Protein AF-A0A7J5DVR7-F1 (afdb_monomer_lite)

Structure (mmCIF, N/CA/C/O backbone):
data_AF-A0A7J5DVR7-F1
#
_entry.id   AF-A0A7J5DVR7-F1
#
loop_
_atom_site.group_PDB
_atom_site.id
_atom_site.type_symbol
_atom_site.label_atom_id
_atom_site.label_alt_id
_atom_site.label_comp_id
_atom_site.label_asym_id
_atom_site.label_entity_id
_atom_site.label_seq_id
_atom_site.pdbx_PDB_ins_code
_atom_site.Cartn_x
_atom_site.Cartn_y
_atom_site.Cartn_z
_atom_site.occupancy
_atom_site.B_iso_or_equiv
_atom_site.auth_seq_id
_atom_site.auth_comp_id
_atom_site.auth_asym_id
_atom_site.auth_atom_id
_atom_site.pdbx_PDB_model_num
ATOM 1 N N . MET A 1 1 ? -10.190 -3.097 13.847 1.00 66.62 1 MET A N 1
ATOM 2 C CA . MET A 1 1 ? -10.708 -1.746 13.575 1.00 66.62 1 MET A CA 1
ATOM 3 C C . MET A 1 1 ? -10.889 -1.576 12.071 1.00 66.62 1 MET A C 1
ATOM 5 O O . MET A 1 1 ? -9.886 -1.612 11.359 1.00 66.62 1 MET A O 1
ATOM 9 N N . PRO A 1 2 ? -12.138 -1.429 11.590 1.00 78.81 2 PRO A N 1
ATOM 10 C CA . PRO A 1 2 ? -12.426 -1.137 10.186 1.00 78.81 2 PRO A CA 1
ATOM 11 C C . PRO A 1 2 ? -11.904 0.250 9.791 1.00 78.81 2 PRO A C 1
ATOM 13 O O . PRO A 1 2 ? -11.721 1.119 10.644 1.00 78.81 2 PRO A O 1
ATOM 16 N N . VAL A 1 3 ? -11.664 0.456 8.497 1.00 83.19 3 VAL A N 1
ATOM 17 C CA . VAL A 1 3 ? -11.030 1.678 7.976 1.00 83.19 3 VAL A CA 1
ATOM 18 C C . VAL A 1 3 ? -11.994 2.861 8.059 1.00 83.19 3 VAL A C 1
ATOM 20 O O . VAL A 1 3 ? -13.038 2.868 7.399 1.00 83.19 3 VAL A O 1
ATOM 23 N N . SER A 1 4 ? -11.639 3.888 8.835 1.00 90.88 4 SER A N 1
ATOM 24 C CA . SER A 1 4 ? -12.396 5.140 8.858 1.00 90.88 4 SER A CA 1
ATOM 25 C C . SER A 1 4 ? -12.117 5.990 7.612 1.00 90.88 4 SER A C 1
ATOM 27 O O . SER A 1 4 ? -11.178 5.756 6.846 1.00 90.88 4 SER A O 1
ATOM 29 N N . ARG A 1 5 ? -12.931 7.026 7.386 1.00 89.62 5 ARG A N 1
ATOM 30 C CA . ARG A 1 5 ? -12.709 7.960 6.270 1.00 89.62 5 ARG A CA 1
ATOM 31 C C . ARG A 1 5 ? -11.388 8.724 6.410 1.00 89.62 5 ARG A C 1
ATOM 33 O O . ARG A 1 5 ? -10.733 8.965 5.399 1.00 89.62 5 ARG A O 1
ATOM 40 N N . GLU A 1 6 ? -11.024 9.098 7.631 1.00 92.06 6 GLU A N 1
ATOM 41 C CA . GLU A 1 6 ? -9.776 9.807 7.933 1.00 92.06 6 GLU A CA 1
ATOM 42 C C . GLU A 1 6 ? -8.568 8.895 7.683 1.00 92.06 6 GLU A C 1
ATOM 44 O O . GLU A 1 6 ? -7.631 9.294 6.989 1.00 92.06 6 GLU A O 1
ATOM 49 N N . ASP A 1 7 ? -8.649 7.631 8.118 1.00 92.56 7 ASP A N 1
ATOM 50 C CA . ASP A 1 7 ? -7.625 6.619 7.829 1.00 92.56 7 ASP A CA 1
ATOM 51 C C . ASP A 1 7 ? -7.450 6.420 6.320 1.00 92.56 7 ASP A C 1
ATOM 53 O O . ASP A 1 7 ? -6.327 6.370 5.818 1.00 92.56 7 ASP A O 1
ATOM 57 N N . ALA A 1 8 ? -8.556 6.352 5.569 1.00 92.94 8 ALA A N 1
ATOM 58 C CA . ALA A 1 8 ? -8.515 6.191 4.118 1.00 92.94 8 ALA A CA 1
ATOM 59 C C . ALA A 1 8 ? -7.845 7.385 3.417 1.00 92.94 8 ALA A C 1
ATOM 61 O O . ALA A 1 8 ? -7.092 7.189 2.461 1.00 92.94 8 ALA A O 1
ATOM 62 N N . GLN A 1 9 ? -8.077 8.612 3.891 1.00 95.31 9 GLN A N 1
ATOM 63 C CA . GLN A 1 9 ? -7.426 9.812 3.356 1.00 95.31 9 GLN A CA 1
ATOM 64 C C . GLN A 1 9 ? -5.921 9.803 3.634 1.00 95.31 9 GLN A C 1
ATOM 66 O O . GLN A 1 9 ? -5.126 9.988 2.709 1.00 95.31 9 GLN A O 1
ATOM 71 N N . ALA A 1 10 ? -5.524 9.531 4.880 1.00 95.75 10 ALA A N 1
ATOM 72 C CA . ALA A 1 10 ? -4.118 9.445 5.266 1.00 95.75 10 ALA A CA 1
ATOM 73 C C . ALA A 1 10 ? -3.387 8.342 4.482 1.00 95.75 10 ALA A C 1
ATOM 75 O O . ALA A 1 10 ? -2.320 8.574 3.904 1.00 95.75 10 ALA A O 1
ATOM 76 N N . LEU A 1 11 ? -3.998 7.158 4.388 1.00 96.12 11 LEU A N 1
ATOM 77 C CA . LEU A 1 11 ? -3.448 6.031 3.644 1.00 96.12 11 LEU A CA 1
ATOM 78 C C . LEU A 1 11 ? -3.352 6.332 2.148 1.00 96.12 11 LEU A C 1
ATOM 80 O O . LEU A 1 11 ? -2.368 5.960 1.515 1.00 96.12 11 LEU A O 1
ATOM 84 N N . THR A 1 12 ? -4.320 7.048 1.579 1.00 97.56 12 THR A N 1
ATOM 85 C CA . THR A 1 12 ? -4.273 7.426 0.165 1.00 97.56 12 THR A CA 1
ATOM 86 C C . THR A 1 12 ? -3.064 8.301 -0.148 1.00 97.56 12 THR A C 1
ATOM 88 O O . THR A 1 12 ? -2.362 8.034 -1.124 1.00 97.56 12 THR A O 1
ATOM 91 N N . GLN A 1 13 ? -2.773 9.303 0.684 1.00 97.19 13 GLN A N 1
ATOM 92 C CA . GLN A 1 13 ? -1.592 10.150 0.487 1.00 97.19 13 GLN A CA 1
ATOM 93 C C . GLN A 1 13 ? -0.295 9.336 0.577 1.00 97.19 13 GLN A C 1
ATOM 95 O O . GLN A 1 13 ? 0.600 9.486 -0.259 1.00 97.19 13 GLN A O 1
ATOM 100 N N . LEU A 1 14 ? -0.220 8.408 1.534 1.00 96.94 14 LEU A N 1
ATOM 101 C CA . LEU A 1 14 ? 0.931 7.522 1.684 1.00 96.94 14 LEU A CA 1
ATOM 102 C C . LEU A 1 14 ? 1.111 6.606 0.463 1.00 96.94 14 LEU A C 1
ATOM 104 O O . LEU A 1 14 ? 2.210 6.511 -0.080 1.00 96.94 14 LEU A O 1
ATOM 108 N N . VAL A 1 15 ? 0.031 5.984 -0.016 1.00 97.19 15 VAL A N 1
ATOM 109 C CA . VAL A 1 15 ? 0.035 5.103 -1.194 1.00 97.19 15 VAL A CA 1
ATOM 110 C C . VAL A 1 15 ? 0.460 5.860 -2.449 1.00 97.19 15 VAL A C 1
ATOM 112 O O . VAL A 1 15 ? 1.314 5.373 -3.188 1.00 97.19 15 VAL A O 1
ATOM 115 N N . ARG A 1 16 ? -0.063 7.073 -2.671 1.00 97.12 16 ARG A N 1
ATOM 116 C CA . ARG A 1 16 ? 0.363 7.934 -3.788 1.00 97.12 16 ARG A CA 1
ATOM 117 C C . ARG A 1 16 ? 1.856 8.247 -3.723 1.00 97.12 16 ARG A C 1
ATOM 119 O O . ARG A 1 16 ? 2.534 8.157 -4.743 1.00 97.12 16 ARG A O 1
ATOM 126 N N . SER A 1 17 ? 2.365 8.576 -2.537 1.00 96.38 17 SER A N 1
ATOM 127 C CA . SER A 1 17 ? 3.784 8.880 -2.331 1.00 96.38 17 SER A CA 1
ATOM 128 C C . SER A 1 17 ? 4.679 7.671 -2.624 1.00 96.38 17 SER A C 1
ATOM 130 O O . SER A 1 17 ? 5.621 7.782 -3.407 1.00 96.38 17 SER A O 1
ATOM 132 N N . VAL A 1 18 ? 4.344 6.492 -2.086 1.00 96.12 18 VAL A N 1
ATOM 133 C CA . VAL A 1 18 ? 5.080 5.243 -2.361 1.00 96.12 18 VAL A CA 1
ATOM 134 C C . VAL A 1 18 ? 5.047 4.906 -3.850 1.00 96.12 18 VAL A C 1
ATOM 136 O O . VAL A 1 18 ? 6.075 4.565 -4.437 1.00 96.12 18 VAL A O 1
ATOM 139 N N . ARG A 1 19 ? 3.884 5.055 -4.489 1.00 95.50 19 ARG A N 1
ATOM 140 C CA . ARG A 1 19 ? 3.720 4.797 -5.919 1.00 95.50 19 ARG A CA 1
ATOM 141 C C . ARG A 1 19 ? 4.612 5.701 -6.768 1.00 95.50 19 ARG A C 1
ATOM 143 O O . ARG A 1 19 ? 5.291 5.207 -7.660 1.00 95.50 19 ARG A O 1
ATOM 150 N N . ALA A 1 20 ? 4.651 6.998 -6.464 1.00 93.38 20 ALA A N 1
ATOM 151 C CA . ALA A 1 20 ? 5.494 7.965 -7.167 1.00 93.38 20 ALA A CA 1
ATOM 152 C C . ALA A 1 20 ? 6.999 7.679 -7.008 1.00 93.38 20 ALA A C 1
ATOM 154 O O . ALA A 1 20 ? 7.782 7.975 -7.905 1.00 93.38 20 ALA A O 1
ATOM 155 N N . GLN A 1 21 ? 7.401 7.083 -5.883 1.00 93.19 21 GLN A N 1
ATOM 156 C CA . GLN A 1 21 ? 8.786 6.684 -5.621 1.00 93.19 21 GLN A CA 1
ATOM 157 C C . GLN A 1 21 ? 9.156 5.327 -6.239 1.00 93.19 21 GLN A C 1
ATOM 159 O O . GLN A 1 21 ? 10.328 4.957 -6.227 1.00 93.19 21 GLN A O 1
ATOM 164 N N . THR A 1 22 ? 8.189 4.576 -6.774 1.00 93.06 22 THR A N 1
ATOM 165 C CA . THR A 1 22 ? 8.418 3.235 -7.320 1.00 93.06 22 THR A CA 1
ATOM 166 C C . THR A 1 22 ? 8.903 3.323 -8.773 1.00 93.06 22 THR A C 1
ATOM 168 O O . THR A 1 22 ? 8.143 3.742 -9.651 1.00 93.06 22 THR A O 1
ATOM 171 N N . PRO A 1 23 ? 10.146 2.908 -9.085 1.00 90.75 23 PRO A N 1
ATOM 172 C CA . PRO A 1 23 ? 10.692 3.057 -10.431 1.00 90.75 23 PRO A CA 1
ATOM 173 C C . PRO A 1 23 ? 9.914 2.249 -11.479 1.00 90.75 23 PRO A C 1
ATOM 175 O O . PRO A 1 23 ? 9.696 1.045 -11.327 1.00 90.75 23 PRO A O 1
ATOM 178 N N . GLY A 1 24 ? 9.534 2.907 -12.577 1.00 88.94 24 GLY A N 1
ATOM 179 C CA . GLY A 1 24 ? 8.815 2.284 -13.695 1.00 88.94 24 GLY A CA 1
ATOM 180 C C . GLY A 1 24 ? 7.324 2.037 -13.444 1.00 88.94 24 GLY A C 1
ATOM 181 O O . GLY A 1 24 ? 6.667 1.417 -14.276 1.00 88.94 24 GLY A O 1
ATOM 182 N N . ALA A 1 25 ? 6.785 2.510 -12.322 1.00 90.12 25 ALA A N 1
ATOM 183 C CA . ALA A 1 25 ? 5.368 2.439 -12.015 1.00 90.12 25 ALA A CA 1
ATOM 184 C C . ALA A 1 25 ? 4.627 3.687 -12.533 1.00 90.12 25 ALA A C 1
ATOM 186 O O . ALA A 1 25 ? 5.069 4.815 -12.328 1.00 90.12 25 ALA A O 1
ATOM 187 N N . GLY A 1 26 ? 3.482 3.493 -13.195 1.00 89.94 26 GLY A N 1
ATOM 188 C CA . GLY A 1 26 ? 2.609 4.606 -13.590 1.00 89.94 26 GLY A CA 1
ATOM 189 C C . GLY A 1 26 ? 1.934 5.267 -12.377 1.00 89.94 26 GLY A C 1
ATOM 190 O O . GLY A 1 26 ? 1.647 4.560 -11.400 1.00 89.94 26 GLY A O 1
ATOM 191 N N . PRO A 1 27 ? 1.661 6.587 -12.417 1.00 93.12 27 PRO A N 1
ATOM 192 C CA . PRO A 1 27 ? 1.014 7.295 -11.318 1.00 93.12 27 PRO A CA 1
ATOM 193 C C . PRO A 1 27 ? -0.426 6.814 -11.115 1.00 93.12 27 PRO A C 1
ATOM 195 O O . PRO A 1 27 ? -1.093 6.385 -12.056 1.00 93.12 27 PRO A O 1
ATOM 198 N N . TRP A 1 28 ? -0.906 6.905 -9.876 1.00 95.44 28 TRP A N 1
ATOM 199 C CA . TRP A 1 28 ? -2.294 6.614 -9.523 1.00 95.44 28 TRP A CA 1
ATOM 200 C C . TRP A 1 28 ? -3.012 7.865 -9.036 1.00 95.44 28 TRP A C 1
ATOM 202 O O . TRP A 1 28 ? -2.458 8.663 -8.271 1.00 95.44 28 TRP A O 1
ATOM 212 N N . ASP A 1 29 ? -4.275 7.977 -9.432 1.00 94.81 29 ASP A N 1
ATOM 213 C CA . ASP A 1 29 ? -5.147 9.061 -9.008 1.00 94.81 29 ASP A CA 1
ATOM 214 C C . ASP A 1 29 ? -5.697 8.826 -7.602 1.00 94.81 29 ASP A C 1
ATOM 216 O O . ASP A 1 29 ? -6.048 7.708 -7.210 1.00 94.81 29 ASP A O 1
ATOM 220 N N . GLU A 1 30 ? -5.846 9.919 -6.858 1.00 95.06 30 GLU A N 1
ATOM 221 C CA . GLU A 1 30 ? -6.362 9.915 -5.488 1.00 95.06 30 GLU A CA 1
ATOM 222 C C . GLU A 1 30 ? -7.761 9.298 -5.394 1.00 95.06 30 GLU A C 1
ATOM 224 O O . GLU A 1 30 ? -8.016 8.436 -4.551 1.00 95.06 30 GLU A O 1
ATOM 229 N N . ALA A 1 31 ? -8.652 9.678 -6.313 1.00 94.56 31 ALA A N 1
ATOM 230 C CA . ALA A 1 31 ? -10.016 9.164 -6.361 1.00 94.56 31 ALA A CA 1
ATOM 231 C C . ALA A 1 31 ? -10.057 7.643 -6.590 1.00 94.56 31 ALA A C 1
ATOM 233 O O . ALA A 1 31 ? -10.871 6.948 -5.981 1.00 94.56 31 ALA A O 1
ATOM 234 N N . GLY A 1 32 ? -9.156 7.116 -7.426 1.00 95.62 32 GLY A N 1
ATOM 235 C CA . GLY A 1 32 ? -9.062 5.683 -7.702 1.00 95.62 32 GLY A CA 1
ATOM 236 C C . GLY A 1 32 ? -8.607 4.885 -6.481 1.00 95.62 32 GLY A C 1
ATOM 237 O O . GLY A 1 32 ? -9.168 3.829 -6.188 1.00 95.62 32 GLY A O 1
ATOM 238 N N . ILE A 1 33 ? -7.636 5.412 -5.732 1.00 96.81 33 ILE A N 1
ATOM 239 C CA . ILE A 1 33 ? -7.146 4.787 -4.497 1.00 96.81 33 ILE A CA 1
ATOM 240 C C . ILE A 1 33 ? -8.235 4.805 -3.420 1.00 96.81 33 ILE A C 1
ATOM 242 O O . ILE A 1 33 ? -8.548 3.760 -2.852 1.00 96.81 33 ILE A O 1
ATOM 246 N N . MET A 1 34 ? -8.887 5.950 -3.203 1.00 96.44 34 MET A N 1
ATOM 247 C CA . MET A 1 34 ? -9.997 6.074 -2.251 1.00 96.44 34 MET A CA 1
ATOM 248 C C . MET A 1 34 ? -11.149 5.113 -2.575 1.00 96.44 34 MET A C 1
ATOM 250 O O . MET A 1 34 ? -11.707 4.477 -1.678 1.00 96.44 34 MET A O 1
ATOM 254 N N . ALA A 1 35 ? -11.501 4.972 -3.857 1.00 96.00 35 ALA A N 1
ATOM 255 C CA . ALA A 1 35 ? -12.535 4.040 -4.294 1.00 96.00 35 ALA A CA 1
ATOM 256 C C . ALA A 1 35 ? -12.152 2.577 -4.021 1.00 96.00 35 ALA A C 1
ATOM 258 O O . ALA A 1 35 ? -13.013 1.782 -3.638 1.00 96.00 35 ALA A O 1
ATOM 259 N N . ALA A 1 36 ? -10.876 2.220 -4.188 1.00 96.19 36 ALA A N 1
ATOM 260 C CA . ALA A 1 36 ? -10.385 0.883 -3.881 1.00 96.19 36 ALA A CA 1
ATOM 261 C C . ALA A 1 36 ? -10.406 0.601 -2.370 1.00 96.19 36 ALA A C 1
ATOM 263 O O . ALA A 1 36 ? -10.935 -0.428 -1.956 1.00 96.19 36 ALA A O 1
ATOM 264 N N . LEU A 1 37 ? -9.937 1.546 -1.548 1.00 95.75 37 LEU A N 1
ATOM 265 C CA . LEU A 1 37 ? -9.958 1.435 -0.085 1.00 95.75 37 LEU A CA 1
ATOM 266 C C . LEU A 1 37 ? -11.381 1.298 0.465 1.00 95.75 37 LEU A C 1
ATOM 268 O O . LEU A 1 37 ? -11.628 0.482 1.348 1.00 95.75 37 LEU A O 1
ATOM 272 N N . LYS A 1 38 ? -12.350 2.026 -0.105 1.00 94.44 38 LYS A N 1
ATOM 273 C CA . LYS A 1 38 ? -13.759 1.928 0.300 1.00 94.44 38 LYS A CA 1
ATOM 274 C C . LYS A 1 38 ? -14.323 0.510 0.146 1.00 94.44 38 LYS A C 1
ATOM 276 O O . LYS A 1 38 ? -15.148 0.098 0.957 1.00 94.44 38 LYS A O 1
ATOM 281 N N . LYS A 1 39 ? -13.892 -0.244 -0.873 1.00 94.25 39 LYS A N 1
ATOM 282 C CA . LYS A 1 39 ? -14.360 -1.623 -1.108 1.00 94.25 39 LYS A CA 1
ATOM 283 C C . LYS A 1 39 ? -13.869 -2.600 -0.041 1.00 94.25 39 LYS A C 1
ATOM 285 O O . LYS A 1 39 ? -14.565 -3.565 0.249 1.00 94.25 39 LYS A O 1
ATOM 290 N N . VAL A 1 40 ? -12.727 -2.311 0.578 1.00 94.62 40 VAL A N 1
ATOM 291 C CA . VAL A 1 40 ? -12.111 -3.128 1.634 1.00 94.62 40 VAL A CA 1
ATOM 292 C C . VAL A 1 40 ? -12.220 -2.485 3.017 1.00 94.62 40 VAL A C 1
ATOM 294 O O . VAL A 1 40 ? -11.541 -2.899 3.947 1.00 94.62 40 VAL A O 1
ATOM 297 N N . ALA A 1 41 ? -13.112 -1.505 3.195 1.00 91.44 41 ALA A N 1
ATOM 298 C CA . ALA A 1 41 ? -13.300 -0.819 4.477 1.00 91.44 41 ALA A CA 1
ATOM 299 C C . ALA A 1 41 ? -13.803 -1.739 5.607 1.00 91.44 41 ALA A C 1
ATOM 301 O O . ALA A 1 41 ? -13.686 -1.398 6.781 1.00 91.44 41 ALA A O 1
ATOM 302 N N . HIS A 1 42 ? -14.356 -2.900 5.247 1.00 91.25 42 HIS A N 1
ATOM 303 C CA . HIS A 1 42 ? -14.785 -3.949 6.171 1.00 91.25 42 HIS A CA 1
ATOM 304 C C . HIS A 1 42 ? -13.625 -4.810 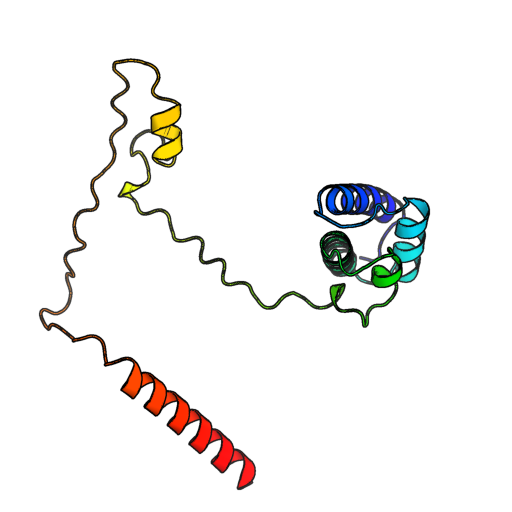6.700 1.00 91.25 42 HIS A C 1
ATOM 306 O O . HIS A 1 42 ? -13.834 -5.602 7.614 1.00 91.25 42 HIS A O 1
ATOM 312 N N . VAL A 1 43 ? -12.428 -4.678 6.123 1.00 93.38 43 VAL A N 1
ATOM 313 C CA . VAL A 1 43 ? -11.222 -5.409 6.521 1.00 93.38 43 VAL A CA 1
ATOM 314 C C . VAL A 1 43 ? -10.472 -4.628 7.603 1.00 93.38 43 VAL A C 1
ATOM 316 O O . VAL A 1 43 ? -10.603 -3.407 7.727 1.00 93.38 43 VAL A O 1
ATOM 319 N N . GLU A 1 44 ? -9.681 -5.340 8.399 1.00 92.12 44 GLU A N 1
ATOM 320 C CA . GLU A 1 44 ? -8.844 -4.756 9.440 1.00 92.12 44 GLU A CA 1
ATOM 321 C C . GLU A 1 44 ? -7.831 -3.753 8.869 1.00 92.12 44 GLU A C 1
ATOM 323 O O . GLU A 1 44 ? -7.118 -4.031 7.901 1.00 92.12 44 GLU A O 1
ATOM 328 N N . LEU A 1 45 ? -7.732 -2.578 9.503 1.00 92.12 45 LEU A N 1
ATOM 329 C CA . LEU A 1 45 ? -6.882 -1.476 9.043 1.00 92.12 45 LEU A CA 1
ATOM 330 C C . LEU A 1 45 ? -5.422 -1.899 8.822 1.00 92.12 45 LEU A C 1
ATOM 332 O O . LEU A 1 45 ? -4.803 -1.484 7.846 1.00 92.12 45 LEU A O 1
ATOM 336 N N . THR A 1 46 ? -4.867 -2.736 9.698 1.00 92.81 46 THR A N 1
ATOM 337 C CA . THR A 1 46 ? -3.477 -3.211 9.595 1.00 92.81 46 THR A CA 1
ATOM 338 C C . THR A 1 46 ? -3.232 -4.013 8.317 1.00 92.81 46 THR A C 1
ATOM 340 O O . THR A 1 46 ? -2.199 -3.838 7.665 1.00 92.81 46 THR A O 1
ATOM 343 N N . GLU A 1 47 ? -4.190 -4.849 7.922 1.00 93.19 47 GLU A N 1
ATOM 344 C CA . GLU A 1 47 ? -4.120 -5.637 6.693 1.00 93.19 47 GLU A CA 1
ATOM 345 C C . GLU A 1 47 ? -4.271 -4.747 5.462 1.00 93.19 47 GLU A C 1
ATOM 347 O O . GLU A 1 47 ? -3.472 -4.855 4.529 1.00 93.19 47 GLU A O 1
ATOM 352 N N . VAL A 1 48 ? -5.224 -3.809 5.494 1.00 95.06 48 VAL A N 1
ATOM 353 C CA . VAL A 1 48 ? -5.449 -2.842 4.410 1.00 95.06 48 VAL A CA 1
ATOM 354 C C . VAL A 1 48 ? -4.206 -1.984 4.178 1.00 95.06 48 VAL A C 1
ATOM 356 O O . VAL A 1 48 ? -3.791 -1.806 3.034 1.00 95.06 48 VAL A O 1
ATOM 359 N N . VAL A 1 49 ? -3.567 -1.491 5.244 1.00 95.69 49 VAL A N 1
ATOM 360 C CA . VAL A 1 49 ? -2.314 -0.723 5.156 1.00 95.69 49 VAL A CA 1
ATOM 361 C C . VAL A 1 49 ? -1.219 -1.568 4.507 1.00 95.69 49 VAL A C 1
ATOM 363 O O . VAL A 1 49 ? -0.588 -1.126 3.546 1.00 95.69 49 VAL A O 1
ATOM 366 N N . GLY A 1 50 ? -1.011 -2.798 4.986 1.00 94.81 50 GLY A N 1
ATOM 367 C CA . GLY A 1 50 ? -0.005 -3.699 4.427 1.00 94.81 50 GLY A CA 1
ATOM 368 C C . GLY A 1 50 ? -0.242 -3.991 2.944 1.00 94.81 50 GLY A C 1
ATOM 369 O O . GLY A 1 50 ? 0.685 -3.894 2.138 1.00 94.81 50 GLY A O 1
ATOM 370 N N . ALA A 1 51 ? -1.483 -4.301 2.569 1.00 95.62 51 ALA A N 1
ATOM 371 C CA . ALA A 1 51 ? -1.852 -4.607 1.194 1.00 95.62 51 ALA A CA 1
ATOM 372 C C . ALA A 1 51 ? -1.726 -3.394 0.267 1.00 95.62 51 ALA A C 1
ATOM 374 O O . ALA A 1 51 ? -1.145 -3.502 -0.814 1.00 95.62 51 ALA A O 1
ATOM 375 N N . ALA A 1 52 ? -2.200 -2.225 0.699 1.00 96.38 52 ALA A N 1
ATOM 376 C CA . ALA A 1 52 ? -2.152 -1.002 -0.092 1.00 96.38 52 ALA A CA 1
ATOM 377 C C . ALA A 1 52 ? -0.712 -0.547 -0.366 1.00 96.38 52 ALA A C 1
ATOM 379 O O . ALA A 1 52 ? -0.386 -0.190 -1.499 1.00 96.38 52 ALA A O 1
ATOM 380 N N . LEU A 1 53 ? 0.174 -0.619 0.634 1.00 95.88 53 LEU A N 1
ATOM 381 C CA . LEU A 1 53 ? 1.587 -0.274 0.459 1.00 95.88 53 LEU A CA 1
ATOM 382 C C . LEU A 1 53 ? 2.318 -1.267 -0.445 1.00 95.88 53 LEU A C 1
ATOM 384 O O . LEU A 1 53 ? 3.104 -0.851 -1.296 1.00 95.88 53 LEU A O 1
ATOM 388 N N . ARG A 1 54 ? 2.028 -2.568 -0.319 1.00 94.62 54 ARG A N 1
ATOM 389 C CA . ARG A 1 54 ? 2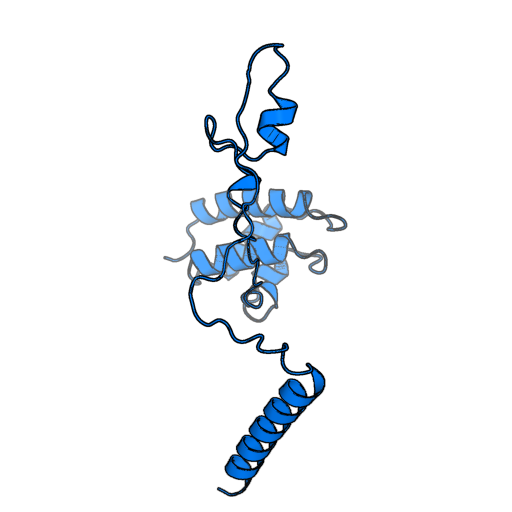.584 -3.590 -1.219 1.00 94.62 54 ARG A CA 1
ATOM 390 C C . ARG A 1 54 ? 2.117 -3.393 -2.657 1.00 94.62 54 ARG A C 1
ATOM 392 O O . ARG A 1 54 ? 2.939 -3.449 -3.562 1.00 94.62 54 ARG A O 1
ATOM 399 N N . ALA A 1 55 ? 0.833 -3.102 -2.866 1.00 95.56 55 ALA A N 1
ATOM 400 C CA . ALA A 1 55 ? 0.295 -2.804 -4.192 1.00 95.56 55 ALA A CA 1
ATOM 401 C C . ALA A 1 55 ? 0.947 -1.553 -4.804 1.00 95.56 55 ALA A C 1
ATOM 403 O O . ALA A 1 55 ? 1.282 -1.543 -5.985 1.00 95.56 55 ALA A O 1
ATOM 404 N N . ALA A 1 56 ? 1.154 -0.505 -4.001 1.00 95.75 56 ALA A N 1
ATOM 405 C CA . ALA A 1 56 ? 1.790 0.730 -4.449 1.00 95.75 56 ALA A CA 1
ATOM 406 C C . ALA A 1 56 ? 3.246 0.513 -4.887 1.00 95.75 56 ALA A C 1
ATOM 408 O O . ALA A 1 56 ? 3.655 1.048 -5.917 1.00 95.75 56 ALA A O 1
ATOM 409 N N . ALA A 1 57 ? 3.991 -0.293 -4.123 1.00 93.19 57 ALA A N 1
ATOM 410 C CA . ALA A 1 57 ? 5.393 -0.625 -4.371 1.00 93.19 57 ALA A CA 1
ATOM 411 C C . ALA A 1 57 ? 5.607 -1.624 -5.525 1.00 93.19 57 ALA A C 1
ATOM 413 O O . ALA A 1 57 ? 6.735 -1.819 -5.980 1.00 93.19 57 ALA A O 1
ATOM 414 N N . ASP A 1 58 ? 4.543 -2.266 -6.006 1.00 91.94 58 ASP A N 1
ATOM 415 C CA . ASP A 1 58 ? 4.612 -3.239 -7.087 1.00 91.94 58 ASP A CA 1
ATOM 416 C C . ASP A 1 58 ? 4.238 -2.598 -8.434 1.00 91.94 58 ASP A C 1
ATOM 418 O O . ASP A 1 58 ? 3.085 -2.264 -8.730 1.00 91.94 58 ASP A O 1
ATOM 422 N N . LYS A 1 59 ? 5.250 -2.449 -9.294 1.00 91.50 59 LYS A N 1
ATOM 423 C CA . LYS A 1 59 ? 5.113 -1.881 -10.643 1.00 91.50 59 LYS A CA 1
ATOM 424 C C . LYS A 1 59 ? 4.190 -2.686 -11.564 1.00 91.50 59 LYS A C 1
ATOM 426 O O . LYS A 1 59 ? 3.737 -2.144 -12.567 1.00 91.50 59 LYS A O 1
ATOM 431 N N . THR A 1 60 ? 3.921 -3.958 -11.255 1.00 91.81 60 THR A N 1
ATOM 432 C CA . THR A 1 60 ? 3.052 -4.816 -12.074 1.00 91.81 60 THR A CA 1
ATOM 433 C C . THR A 1 60 ? 1.580 -4.427 -11.963 1.00 91.81 60 THR A C 1
ATOM 435 O O . THR A 1 60 ? 0.821 -4.622 -12.912 1.00 91.81 60 THR A O 1
ATOM 438 N N . PHE A 1 61 ? 1.172 -3.799 -10.856 1.00 91.94 61 PHE A N 1
ATOM 439 C CA . PHE A 1 61 ? -0.169 -3.241 -10.744 1.00 91.94 61 PHE A CA 1
ATOM 440 C C . PHE A 1 61 ? -0.262 -1.965 -11.567 1.00 91.94 61 PHE A C 1
ATOM 442 O O . PHE A 1 61 ? 0.318 -0.948 -11.207 1.00 91.94 61 PHE A O 1
ATOM 449 N N . SER A 1 62 ? -1.023 -1.979 -12.657 1.00 90.38 62 SER A N 1
ATOM 450 C CA . SER A 1 62 ? -1.280 -0.779 -13.462 1.00 90.38 62 SER A CA 1
ATOM 451 C C . SER A 1 62 ? -2.267 0.179 -12.790 1.00 90.38 62 SER A C 1
ATOM 453 O O . SER A 1 62 ? -2.189 1.386 -13.001 1.00 90.38 62 SER A O 1
ATOM 455 N N . THR A 1 63 ? -3.159 -0.332 -11.937 1.00 93.12 63 THR A N 1
ATOM 456 C CA . THR A 1 63 ? -4.246 0.436 -11.313 1.00 93.12 63 THR A CA 1
ATOM 457 C C . THR A 1 63 ? -4.367 0.139 -9.815 1.00 93.12 63 THR A C 1
ATOM 459 O O . THR A 1 63 ? -4.009 -0.960 -9.377 1.00 93.12 63 THR A O 1
ATOM 462 N N . PRO A 1 64 ? -4.955 1.057 -9.023 1.00 93.12 64 PRO A N 1
ATOM 463 C CA . PRO A 1 64 ? -5.236 0.816 -7.606 1.00 93.12 64 PRO A CA 1
ATOM 464 C C . PRO A 1 64 ? -6.299 -0.272 -7.370 1.00 93.12 64 PRO A C 1
ATOM 466 O O . PRO A 1 64 ? -6.515 -0.683 -6.232 1.00 93.12 64 PRO A O 1
ATOM 469 N N . GLY A 1 65 ? -6.956 -0.776 -8.425 1.00 92.62 65 GLY A N 1
ATOM 470 C CA . GLY A 1 65 ? -7.992 -1.808 -8.334 1.00 92.62 65 GLY A CA 1
ATOM 471 C C . GLY A 1 65 ? -7.519 -3.123 -7.709 1.00 92.62 65 GLY A C 1
ATOM 472 O O . GLY A 1 65 ? -8.341 -3.833 -7.139 1.00 92.62 65 GLY A O 1
ATOM 473 N N . GLY A 1 66 ? -6.212 -3.413 -7.732 1.00 90.81 66 GLY A N 1
ATOM 474 C CA . GLY A 1 66 ? -5.639 -4.562 -7.025 1.00 90.81 66 GLY A CA 1
ATOM 475 C C . GLY A 1 66 ? -5.927 -4.543 -5.521 1.00 90.81 66 GLY A C 1
ATOM 476 O O . GLY A 1 66 ? -6.271 -5.567 -4.948 1.00 90.81 66 GLY A O 1
ATOM 477 N N . ILE A 1 67 ? -5.915 -3.359 -4.899 1.00 95.19 67 ILE A N 1
ATOM 478 C CA . ILE A 1 67 ? -6.220 -3.194 -3.469 1.00 95.19 67 ILE A CA 1
ATOM 479 C C . ILE A 1 67 ? -7.650 -3.653 -3.164 1.00 95.19 67 ILE A C 1
ATOM 481 O O . ILE A 1 67 ? -7.897 -4.242 -2.123 1.00 95.19 67 ILE A O 1
ATOM 485 N N . ALA A 1 68 ? -8.591 -3.433 -4.082 1.00 93.94 68 ALA A N 1
ATOM 486 C CA . ALA A 1 68 ? -9.995 -3.766 -3.868 1.00 93.94 68 ALA A CA 1
ATOM 487 C C . ALA A 1 68 ? -10.308 -5.272 -3.913 1.00 93.94 68 ALA A C 1
ATOM 489 O O . ALA A 1 68 ? -11.442 -5.651 -3.627 1.00 93.94 68 ALA A O 1
ATOM 490 N N . ASN A 1 69 ? -9.351 -6.108 -4.321 1.00 93.69 69 ASN A N 1
ATOM 491 C CA . ASN A 1 69 ? -9.523 -7.548 -4.435 1.00 93.69 69 ASN A CA 1
ATOM 492 C C . ASN A 1 69 ? -8.578 -8.265 -3.462 1.00 93.69 69 ASN A C 1
ATOM 494 O O . ASN A 1 69 ? -7.374 -8.346 -3.718 1.00 93.69 69 ASN A O 1
ATOM 498 N N . THR A 1 70 ? -9.140 -8.814 -2.385 1.00 93.19 70 THR A N 1
ATOM 499 C CA . THR A 1 70 ? -8.416 -9.523 -1.316 1.00 93.19 70 THR A CA 1
ATOM 500 C C . THR A 1 70 ? -7.701 -10.793 -1.780 1.00 93.19 70 THR A C 1
ATOM 502 O O . THR A 1 70 ? -6.800 -11.265 -1.093 1.00 93.19 70 THR A O 1
ATOM 505 N N . ASP A 1 71 ? -8.032 -11.324 -2.960 1.00 92.38 71 ASP A N 1
ATOM 506 C CA . ASP A 1 71 ? -7.367 -12.504 -3.527 1.00 92.38 71 ASP A CA 1
ATOM 507 C C . ASP A 1 71 ? -6.061 -12.168 -4.264 1.00 92.38 71 ASP A C 1
ATOM 509 O O . ASP A 1 71 ? -5.296 -13.064 -4.638 1.00 92.38 71 ASP A O 1
ATOM 513 N N . THR A 1 72 ? -5.787 -10.881 -4.500 1.00 92.50 72 THR A N 1
ATOM 514 C CA . THR A 1 72 ? -4.589 -10.453 -5.233 1.00 92.50 72 THR A CA 1
ATOM 515 C C . THR A 1 72 ? -3.309 -10.615 -4.413 1.00 92.50 72 THR A C 1
ATOM 517 O O . THR A 1 72 ? -3.306 -10.666 -3.182 1.00 92.50 72 THR A O 1
ATOM 520 N N . SER A 1 73 ? -2.171 -10.683 -5.110 1.00 91.38 73 SER A N 1
ATOM 521 C CA . SER A 1 73 ? -0.854 -10.935 -4.512 1.00 91.38 73 SER A CA 1
ATOM 522 C C . SER A 1 73 ? -0.454 -9.925 -3.434 1.00 91.38 73 SER A C 1
ATOM 524 O O . SER A 1 73 ? 0.255 -10.298 -2.504 1.00 91.38 73 SER A O 1
ATOM 526 N N . CYS A 1 74 ? -0.922 -8.676 -3.505 1.00 91.38 74 CYS A N 1
ATOM 527 C CA . CYS A 1 74 ? -0.588 -7.644 -2.524 1.00 91.38 74 CYS A CA 1
ATOM 528 C C . CYS A 1 74 ? -1.186 -7.914 -1.133 1.00 91.38 74 CYS A C 1
ATOM 530 O O . CYS A 1 74 ? -0.654 -7.424 -0.135 1.00 91.38 74 CYS A O 1
ATOM 532 N N . TRP A 1 75 ? -2.236 -8.729 -1.028 1.00 94.19 75 TRP A N 1
ATOM 533 C CA . TRP A 1 75 ? -2.828 -9.123 0.253 1.00 94.19 75 TRP A CA 1
ATOM 534 C C . TRP A 1 75 ? -2.033 -10.203 0.971 1.00 94.19 75 TRP A C 1
ATOM 536 O O . TRP A 1 75 ? -2.093 -10.313 2.195 1.00 94.19 75 TRP A O 1
ATOM 546 N N . ARG A 1 76 ? -1.204 -10.946 0.238 1.00 90.62 76 ARG A N 1
ATOM 547 C CA . ARG A 1 76 ? -0.339 -11.961 0.829 1.00 90.62 76 ARG A CA 1
ATOM 548 C C . ARG A 1 76 ? 0.903 -11.292 1.418 1.00 90.62 76 ARG A C 1
ATOM 550 O O . ARG A 1 76 ? 1.538 -10.473 0.746 1.00 90.62 76 ARG A O 1
ATOM 557 N N . PRO A 1 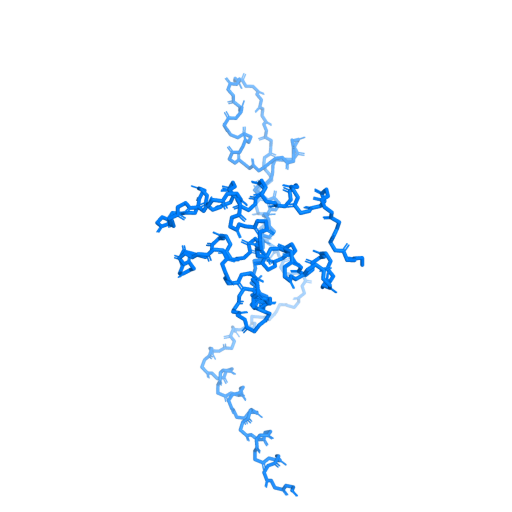77 ? 1.281 -11.616 2.666 1.00 78.56 77 PRO A N 1
ATOM 558 C CA . PRO A 1 77 ? 2.567 -11.205 3.196 1.00 78.56 77 PRO A CA 1
ATOM 559 C C . PRO A 1 77 ? 3.680 -11.706 2.270 1.00 78.56 77 PRO A C 1
ATOM 561 O O . PRO A 1 77 ? 3.619 -12.857 1.826 1.00 78.56 77 PRO A O 1
ATOM 564 N N . PRO A 1 78 ? 4.699 -10.882 1.973 1.00 70.44 78 PRO A N 1
ATOM 565 C CA . PRO A 1 78 ? 5.888 -11.400 1.326 1.00 70.44 78 PRO A CA 1
ATOM 566 C C . PRO A 1 78 ? 6.469 -12.502 2.221 1.00 70.44 78 PRO A C 1
ATOM 568 O O . PRO A 1 78 ? 6.348 -12.416 3.451 1.00 70.44 78 PRO A O 1
ATOM 571 N N . PRO A 1 79 ? 7.098 -13.536 1.634 1.00 72.44 79 PRO A N 1
ATOM 572 C CA . PRO A 1 79 ? 7.825 -14.512 2.430 1.00 72.44 79 PRO A CA 1
ATOM 573 C C . PRO A 1 79 ? 8.794 -13.754 3.342 1.00 72.44 79 PRO A C 1
ATOM 575 O O . PRO A 1 79 ? 9.316 -12.717 2.917 1.00 72.44 79 PRO A O 1
ATOM 578 N N . PRO A 1 80 ? 9.021 -14.220 4.583 1.00 66.69 80 PRO A N 1
ATOM 579 C CA . PRO A 1 80 ? 9.901 -13.539 5.514 1.00 66.69 80 PRO A CA 1
ATOM 580 C C . PRO A 1 80 ? 11.265 -13.378 4.851 1.00 66.69 80 PRO A C 1
ATOM 582 O O . PRO A 1 80 ? 12.049 -14.320 4.741 1.00 66.69 80 PRO A O 1
ATOM 585 N N . THR A 1 81 ? 11.544 -12.169 4.369 1.00 56.66 81 THR A N 1
ATOM 586 C CA . THR A 1 81 ? 12.872 -11.807 3.917 1.00 56.66 81 THR A CA 1
ATOM 587 C C . THR A 1 81 ? 13.723 -11.876 5.166 1.00 56.66 81 THR A C 1
ATOM 589 O O . THR A 1 81 ? 13.569 -11.042 6.062 1.00 56.66 81 THR A O 1
ATOM 592 N N . MET A 1 82 ? 14.602 -12.876 5.248 1.00 49.25 82 MET A N 1
ATOM 593 C CA . MET A 1 82 ? 15.718 -12.864 6.182 1.00 49.25 82 MET A CA 1
ATOM 594 C C . MET A 1 82 ? 16.633 -11.704 5.779 1.00 49.25 82 MET A C 1
ATOM 596 O O . MET A 1 82 ? 17.733 -11.898 5.270 1.00 49.25 82 MET A O 1
ATOM 600 N N . HIS A 1 83 ? 16.198 -10.464 6.004 1.00 49.22 83 HIS A N 1
ATOM 601 C CA . HIS A 1 83 ? 17.112 -9.357 6.174 1.00 49.22 83 HIS A CA 1
ATOM 602 C C . HIS A 1 83 ? 17.814 -9.625 7.495 1.00 49.22 83 HIS A C 1
ATOM 604 O O . HIS A 1 83 ? 17.492 -9.059 8.538 1.00 49.22 83 HIS A O 1
ATOM 610 N N . ARG A 1 84 ? 18.787 -10.538 7.439 1.00 43.53 84 ARG A N 1
ATOM 611 C CA . ARG A 1 84 ? 19.881 -10.592 8.384 1.00 43.53 84 ARG A CA 1
ATOM 612 C C . ARG A 1 84 ? 20.529 -9.222 8.239 1.00 43.53 84 ARG A C 1
ATOM 614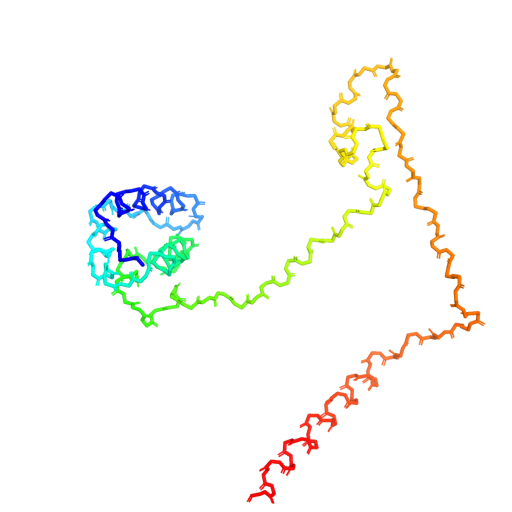 O O . ARG A 1 84 ? 21.383 -9.029 7.381 1.00 43.53 84 ARG A O 1
ATOM 621 N N . ARG A 1 85 ? 20.067 -8.232 9.013 1.00 53.25 85 ARG A N 1
ATOM 622 C CA . ARG A 1 85 ? 20.907 -7.087 9.344 1.00 53.25 85 ARG A CA 1
ATOM 623 C C . ARG A 1 85 ? 22.119 -7.758 9.952 1.00 53.25 85 ARG A C 1
ATOM 625 O O . ARG A 1 85 ? 22.018 -8.274 11.062 1.00 53.25 85 ARG A O 1
ATOM 632 N N . GLN A 1 86 ? 23.184 -7.911 9.170 1.00 53.66 86 GLN A N 1
ATOM 633 C CA . GLN A 1 86 ? 24.438 -8.403 9.703 1.00 53.66 86 GLN A CA 1
ATOM 634 C C . GLN A 1 86 ? 24.706 -7.479 10.890 1.00 53.66 86 GLN A C 1
ATOM 636 O O . GLN A 1 86 ? 24.696 -6.257 10.694 1.00 53.66 86 GLN A O 1
ATOM 641 N N . PRO A 1 87 ? 24.768 -7.999 12.129 1.00 58.34 87 PRO A N 1
ATOM 642 C CA . PRO A 1 87 ? 25.121 -7.158 13.251 1.00 58.34 87 PRO A CA 1
ATOM 643 C C . PRO A 1 87 ? 26.442 -6.506 12.862 1.00 58.34 87 PRO A C 1
ATOM 645 O O . PRO A 1 87 ? 27.398 -7.227 12.577 1.00 58.34 87 PRO A O 1
ATOM 648 N N . LEU A 1 88 ? 26.456 -5.172 12.748 1.00 57.41 88 LEU A N 1
ATOM 649 C CA . LEU A 1 88 ? 27.699 -4.438 12.516 1.00 57.41 88 LEU A CA 1
ATOM 650 C C . LEU A 1 88 ? 28.691 -4.950 13.549 1.00 57.41 88 LEU A C 1
ATOM 652 O O . LEU A 1 88 ? 28.363 -4.961 14.745 1.00 57.41 88 LEU A O 1
ATOM 656 N N . ARG A 1 89 ? 29.853 -5.416 13.091 1.00 61.28 89 ARG A N 1
ATOM 657 C CA . ARG A 1 89 ? 30.854 -5.946 14.012 1.00 61.28 89 ARG A CA 1
ATOM 658 C C . ARG A 1 89 ? 31.227 -4.841 15.001 1.00 61.28 89 ARG A C 1
ATOM 660 O O . ARG A 1 89 ? 31.188 -3.662 14.639 1.00 61.28 89 ARG A O 1
ATOM 667 N N . PRO A 1 90 ? 31.602 -5.172 16.246 1.00 61.88 90 PRO A N 1
ATOM 668 C CA . PRO A 1 90 ? 32.096 -4.169 17.188 1.00 61.88 90 PRO A CA 1
ATOM 669 C C . PRO A 1 90 ? 33.220 -3.295 16.604 1.00 61.88 90 PRO A C 1
ATOM 671 O O . PRO A 1 90 ? 33.290 -2.111 16.918 1.00 61.88 90 PRO A O 1
ATOM 674 N N . SER A 1 91 ? 34.030 -3.843 15.693 1.00 63.34 91 SER A N 1
ATOM 675 C CA . SER A 1 91 ? 35.082 -3.130 14.956 1.00 63.34 91 SER A CA 1
ATOM 676 C C . SER A 1 91 ? 34.601 -2.093 13.943 1.00 63.34 91 SER A C 1
ATOM 678 O O . SER A 1 91 ? 35.340 -1.177 13.580 1.00 63.34 91 SER A O 1
ATOM 680 N N . GLU A 1 92 ? 33.351 -2.193 13.502 1.00 66.38 92 GLU A N 1
ATOM 681 C CA . GLU A 1 92 ? 32.726 -1.255 12.573 1.00 66.38 92 GLU A CA 1
ATOM 682 C C . GLU A 1 92 ? 32.036 -0.102 13.304 1.00 66.38 92 GLU A C 1
ATOM 684 O O . GLU A 1 92 ? 31.465 0.776 12.656 1.00 66.38 92 GLU A O 1
ATOM 689 N N . ARG A 1 93 ? 32.086 -0.075 14.643 1.00 69.62 93 ARG A N 1
ATOM 690 C CA . ARG A 1 93 ? 31.536 0.989 15.484 1.00 69.62 93 ARG A CA 1
ATOM 691 C C . ARG A 1 93 ? 32.659 1.734 16.189 1.00 69.62 93 ARG A C 1
ATOM 693 O O . ARG A 1 93 ? 33.591 1.146 16.727 1.00 69.62 93 ARG A O 1
ATOM 700 N N . CYS A 1 94 ? 32.556 3.053 16.217 1.00 73.38 94 CYS A N 1
ATOM 701 C CA . CYS A 1 94 ? 33.447 3.857 17.039 1.00 73.38 94 CYS A CA 1
ATOM 702 C C . CYS A 1 94 ? 33.089 3.671 18.515 1.00 73.38 94 CYS A C 1
ATOM 704 O O . CYS A 1 94 ? 31.915 3.733 18.886 1.00 73.38 94 CYS A O 1
ATOM 706 N N . ARG A 1 95 ? 34.104 3.495 19.360 1.00 68.81 95 ARG A N 1
ATOM 707 C CA . ARG A 1 95 ? 33.930 3.318 20.805 1.00 68.81 95 ARG A CA 1
ATOM 708 C C . ARG A 1 95 ? 33.349 4.556 21.491 1.00 68.81 95 ARG A C 1
ATOM 710 O O . ARG A 1 95 ? 32.605 4.420 22.454 1.00 68.81 95 ARG A O 1
ATOM 717 N N . ASP A 1 96 ? 33.660 5.735 20.965 1.00 71.00 96 ASP A N 1
ATOM 718 C CA . ASP A 1 96 ? 33.321 7.016 21.587 1.00 71.00 96 ASP A CA 1
ATOM 719 C C . ASP A 1 96 ? 31.951 7.527 21.116 1.00 71.00 96 ASP A C 1
ATOM 721 O O . ASP A 1 96 ? 31.136 7.977 21.915 1.00 71.00 96 ASP A O 1
ATOM 725 N N . CYS A 1 97 ? 31.664 7.415 19.810 1.00 74.44 97 CYS A N 1
ATOM 726 C CA . CYS A 1 97 ? 30.425 7.921 19.205 1.00 74.44 97 CYS A CA 1
ATOM 727 C C . CYS A 1 97 ? 29.351 6.831 19.002 1.00 74.44 97 CYS A C 1
ATOM 729 O O . CYS A 1 97 ? 28.213 7.163 18.678 1.00 74.44 97 CYS A O 1
ATOM 731 N N . SER A 1 98 ? 29.686 5.536 19.116 1.00 68.56 98 SER A N 1
ATOM 732 C CA . SER A 1 98 ? 28.832 4.377 18.758 1.00 68.56 98 SER A CA 1
ATOM 733 C C . SER A 1 98 ? 28.288 4.364 17.318 1.00 68.56 98 SER A C 1
ATOM 735 O O . SER A 1 98 ? 27.559 3.441 16.933 1.00 68.56 98 SER A O 1
ATOM 737 N N . LYS A 1 99 ? 28.652 5.361 16.502 1.00 74.75 99 LYS A N 1
ATOM 738 C CA . LYS A 1 99 ? 28.296 5.460 15.088 1.00 74.75 99 LYS A CA 1
ATOM 739 C C . LYS A 1 99 ? 29.168 4.510 14.265 1.00 74.75 99 LYS A C 1
ATOM 741 O O . LYS A 1 99 ? 30.301 4.209 14.662 1.00 74.75 99 LYS A O 1
ATOM 746 N N . PRO A 1 100 ? 28.658 4.043 13.116 1.00 70.81 100 PRO A N 1
ATOM 747 C CA . PRO A 1 100 ? 29.434 3.213 12.218 1.00 70.81 100 PRO A CA 1
ATOM 748 C C . PRO A 1 100 ? 30.628 3.979 11.637 1.00 70.81 100 PRO A C 1
ATOM 750 O O . PRO A 1 100 ? 30.582 5.201 11.468 1.00 70.81 100 PRO A O 1
ATOM 753 N N . ARG A 1 101 ? 31.689 3.238 11.315 1.00 70.81 101 ARG A N 1
ATOM 754 C CA . ARG A 1 101 ? 32.984 3.758 10.865 1.00 70.81 101 ARG A CA 1
ATOM 755 C C . ARG A 1 101 ? 32.875 4.759 9.720 1.00 70.81 101 ARG A C 1
ATOM 757 O O . ARG A 1 101 ? 33.363 5.869 9.868 1.00 70.81 101 ARG A O 1
ATOM 764 N N . HIS A 1 102 ? 32.124 4.432 8.670 1.00 70.31 102 HIS A N 1
ATOM 765 C CA . HIS A 1 102 ? 31.919 5.332 7.530 1.00 70.31 102 HIS A CA 1
ATOM 766 C C . HIS A 1 102 ? 31.284 6.684 7.915 1.00 70.31 102 HIS A C 1
ATOM 768 O O . HIS A 1 102 ? 31.566 7.691 7.277 1.00 70.31 102 HIS A O 1
ATOM 774 N N . ILE A 1 103 ? 30.461 6.736 8.972 1.00 71.31 103 ILE A N 1
ATOM 775 C CA . ILE A 1 103 ? 29.866 7.988 9.466 1.00 71.31 103 ILE A CA 1
ATOM 776 C C . ILE A 1 103 ? 30.877 8.772 10.302 1.00 71.31 103 ILE A C 1
ATOM 778 O O . ILE A 1 103 ? 31.002 9.981 10.119 1.00 71.31 103 ILE A O 1
ATOM 782 N N . CYS A 1 104 ? 31.595 8.116 11.222 1.00 71.25 104 CYS A N 1
ATOM 783 C CA . CYS A 1 104 ? 32.585 8.822 12.040 1.00 71.25 104 CYS A CA 1
ATOM 784 C C . CYS A 1 104 ? 33.827 9.236 11.207 1.00 71.25 104 CYS A C 1
ATOM 786 O O . CYS A 1 104 ? 34.370 10.295 11.489 1.00 71.25 104 CYS A O 1
ATOM 788 N N . GLU A 1 105 ? 34.179 8.550 10.108 1.00 67.56 105 GLU A N 1
ATOM 789 C CA . GLU A 1 105 ? 35.194 8.982 9.115 1.00 67.56 105 GLU A CA 1
ATOM 790 C C . GLU A 1 105 ? 34.737 10.177 8.254 1.00 67.56 105 GLU A C 1
ATOM 792 O O . GLU A 1 105 ? 35.524 11.072 7.967 1.00 67.56 105 GLU A O 1
ATOM 797 N N . GLN A 1 106 ? 33.460 10.246 7.863 1.00 67.44 106 GLN A N 1
ATOM 798 C CA . GLN A 1 106 ? 32.932 11.387 7.095 1.00 67.44 106 GLN A CA 1
ATOM 799 C C . GLN A 1 106 ? 32.779 12.669 7.930 1.00 67.44 106 GLN A C 1
ATOM 801 O O . GLN A 1 106 ? 32.807 13.776 7.383 1.00 67.44 106 GLN A O 1
ATOM 806 N N . LEU A 1 107 ? 32.581 12.523 9.245 1.00 64.38 107 LEU A N 1
ATOM 807 C CA . LEU A 1 107 ? 32.370 13.632 10.180 1.00 64.38 107 LEU A CA 1
ATOM 808 C C . LEU A 1 107 ? 33.661 14.136 10.840 1.00 64.38 107 LEU A C 1
ATOM 810 O O . LEU A 1 107 ? 33.675 15.275 11.305 1.00 64.38 107 LEU A O 1
ATOM 814 N N . SER A 1 108 ? 34.739 13.346 10.853 1.00 58.75 108 SER A N 1
ATOM 815 C CA . SER A 1 108 ? 36.047 13.746 11.395 1.00 58.75 108 SER A CA 1
ATOM 816 C C . SER A 1 108 ? 36.788 14.670 10.420 1.00 58.75 108 SER A C 1
ATOM 818 O O . SER A 1 108 ? 37.802 14.332 9.820 1.00 58.75 108 SER A O 1
ATOM 820 N N . LYS A 1 109 ? 36.250 15.881 10.240 1.00 56.59 109 LYS A N 1
ATOM 821 C CA . LYS A 1 109 ? 36.881 16.968 9.471 1.00 56.59 109 LYS A CA 1
ATOM 822 C C . LYS A 1 109 ? 37.858 17.811 10.300 1.00 56.59 109 LYS A C 1
ATOM 824 O O . LYS A 1 109 ? 38.460 18.731 9.752 1.00 56.59 109 LYS A O 1
ATOM 829 N N . LEU A 1 110 ? 38.016 17.529 11.595 1.00 49.22 110 LEU A N 1
ATOM 830 C CA . LEU A 1 110 ? 38.908 18.270 12.487 1.00 49.22 110 LEU A CA 1
ATOM 831 C C . LEU A 1 110 ? 40.159 17.435 12.820 1.00 49.22 110 LEU A C 1
ATOM 833 O O . LEU A 1 110 ? 40.031 16.299 13.285 1.00 49.22 110 LEU A O 1
ATOM 837 N N . PRO A 1 111 ? 41.376 17.968 12.595 1.00 41.00 111 PRO A N 1
ATOM 838 C CA . PRO A 1 111 ? 42.610 17.286 12.964 1.00 41.00 111 PRO A CA 1
ATOM 839 C C . PRO A 1 111 ? 42.730 17.254 14.494 1.00 41.00 111 PRO A C 1
ATOM 841 O O . PRO A 1 111 ? 43.021 18.269 15.118 1.00 41.00 111 PRO A O 1
ATOM 844 N N . GLY A 1 112 ? 42.472 16.091 15.098 1.00 53.53 112 GLY A N 1
ATOM 845 C CA . GLY A 1 112 ? 42.553 15.889 16.552 1.00 53.53 112 GLY A CA 1
ATOM 846 C C . GLY A 1 112 ? 41.430 15.040 17.153 1.00 53.53 112 GLY A C 1
ATOM 847 O O . GLY A 1 112 ? 41.600 14.527 18.257 1.00 53.53 112 GLY A O 1
ATOM 848 N N . ASP A 1 113 ? 40.332 14.815 16.424 1.00 56.28 113 ASP A N 1
ATOM 849 C CA . ASP A 1 113 ? 39.242 13.934 16.863 1.00 56.28 113 ASP A CA 1
ATOM 850 C C . ASP A 1 113 ? 39.627 12.464 16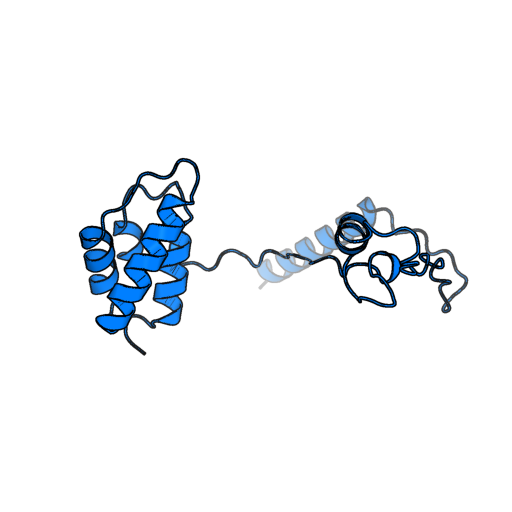.650 1.00 56.28 113 ASP A C 1
ATOM 852 O O . ASP A 1 113 ? 39.263 11.817 15.666 1.00 56.28 113 ASP A O 1
ATOM 856 N N . GLY A 1 114 ? 40.433 11.934 17.571 1.00 57.25 114 GLY A N 1
ATOM 857 C CA . GLY A 1 114 ? 40.896 10.549 17.580 1.00 57.25 114 GLY A CA 1
ATOM 858 C C . GLY A 1 114 ? 39.784 9.556 17.917 1.00 57.25 114 GLY A C 1
ATOM 859 O O . GLY A 1 114 ? 39.843 8.906 18.957 1.00 57.25 114 GLY A O 1
ATOM 860 N N . HIS A 1 115 ? 38.778 9.426 17.049 1.00 63.50 115 HIS A N 1
ATOM 861 C CA . HIS A 1 115 ? 37.756 8.387 17.157 1.00 63.50 115 HIS A CA 1
ATOM 862 C C . HIS A 1 115 ? 38.418 7.008 17.167 1.00 63.50 115 HIS A C 1
ATOM 864 O O . HIS A 1 115 ? 39.040 6.590 16.185 1.00 63.50 115 HIS A O 1
ATOM 870 N N . ARG A 1 116 ? 38.283 6.279 18.280 1.00 63.88 116 ARG A N 1
ATOM 871 C CA . ARG A 1 116 ? 38.944 4.983 18.441 1.00 63.88 116 ARG A CA 1
ATOM 872 C C . ARG A 1 116 ? 38.035 3.862 17.954 1.00 63.88 116 ARG A C 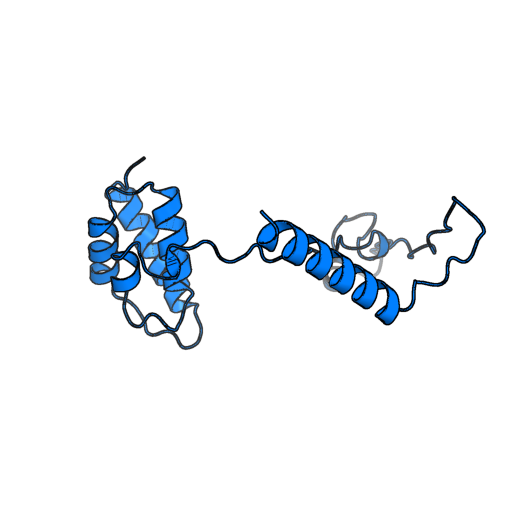1
ATOM 874 O O . ARG A 1 116 ? 36.935 3.653 18.471 1.00 63.88 116 ARG A O 1
ATOM 881 N N . PHE A 1 117 ? 38.521 3.111 16.976 1.00 64.62 117 PHE A N 1
ATOM 882 C CA . PHE A 1 117 ? 37.910 1.865 16.527 1.00 64.62 117 PHE A CA 1
ATOM 883 C C . PHE A 1 117 ? 38.665 0.706 17.168 1.00 64.62 117 PHE A C 1
ATOM 885 O O . PHE A 1 117 ? 39.897 0.679 17.156 1.00 64.62 117 PHE A O 1
ATOM 892 N N . VAL A 1 118 ? 37.938 -0.223 17.785 1.00 61.28 118 VAL A N 1
ATOM 893 C CA . VAL A 1 118 ? 38.553 -1.434 18.333 1.00 61.28 118 VAL A CA 1
ATOM 894 C C . VAL A 1 118 ? 38.825 -2.360 17.144 1.00 61.28 118 VAL A C 1
ATOM 896 O O . VAL A 1 118 ? 37.884 -2.651 16.412 1.00 61.28 118 VAL A O 1
ATOM 899 N N . PRO A 1 119 ? 40.069 -2.795 16.882 1.00 56.47 119 PRO A N 1
ATOM 900 C CA . PRO A 1 119 ? 40.303 -3.796 15.846 1.00 56.47 119 PRO A CA 1
ATOM 901 C C . PRO A 1 119 ? 39.520 -5.071 16.183 1.00 56.47 119 PRO A C 1
ATOM 903 O O . PRO A 1 119 ? 39.361 -5.394 17.362 1.00 56.47 119 PRO A O 1
ATOM 906 N N . ASP A 1 120 ? 39.029 -5.785 15.163 1.00 52.69 120 ASP A N 1
ATOM 907 C CA . ASP A 1 120 ? 38.532 -7.151 15.352 1.00 52.69 120 ASP A CA 1
ATOM 908 C C . ASP A 1 120 ? 39.701 -7.955 15.942 1.00 52.69 120 ASP A C 1
ATOM 910 O O . ASP A 1 120 ? 40.628 -8.336 15.227 1.00 52.69 120 ASP A O 1
ATOM 914 N N . LEU A 1 121 ? 39.704 -8.174 17.260 1.00 53.09 121 LEU A N 1
ATOM 915 C CA . LEU A 1 121 ? 40.500 -9.254 17.820 1.00 53.09 121 LEU A CA 1
ATOM 916 C C . LEU A 1 121 ? 39.965 -10.528 17.160 1.00 53.09 121 LEU A C 1
ATOM 918 O O . LEU A 1 121 ? 38.738 -10.692 17.122 1.00 53.09 121 LEU A O 1
ATOM 922 N N . PRO A 1 122 ? 40.824 -11.414 16.621 1.00 44.38 122 PRO A N 1
ATOM 923 C CA . PRO A 1 122 ? 40.349 -12.727 16.230 1.00 44.38 122 PRO A CA 1
ATOM 924 C C . PRO A 1 122 ? 39.655 -13.301 17.461 1.00 44.38 122 PRO A C 1
ATOM 926 O O . PRO A 1 122 ? 40.237 -13.321 18.548 1.00 44.38 122 PRO A O 1
ATOM 929 N N . LEU A 1 123 ? 38.378 -13.659 17.312 1.00 42.25 123 LEU A N 1
ATOM 930 C CA . LEU A 1 123 ? 37.658 -14.401 18.332 1.00 42.25 123 LEU A CA 1
ATOM 931 C C . LEU A 1 123 ? 38.460 -15.684 18.531 1.00 42.25 123 LEU A C 1
ATOM 933 O O . LEU A 1 123 ? 38.373 -16.601 17.720 1.00 42.25 123 LEU A O 1
ATOM 937 N N . ALA A 1 124 ? 39.312 -15.703 19.553 1.00 39.50 124 ALA A N 1
ATOM 938 C CA . ALA A 1 124 ? 39.862 -16.937 20.055 1.00 39.50 124 ALA A CA 1
ATOM 939 C C . ALA A 1 124 ? 38.649 -17.738 20.516 1.00 39.50 124 ALA A C 1
ATOM 941 O O . ALA A 1 124 ? 37.958 -17.339 21.456 1.00 39.50 124 ALA A O 1
ATOM 942 N N . ASP A 1 125 ? 38.354 -18.802 19.780 1.00 38.34 125 ASP A N 1
ATOM 943 C CA . ASP A 1 125 ? 37.434 -19.830 20.215 1.00 38.34 125 ASP A CA 1
ATOM 944 C C . ASP A 1 125 ? 37.948 -20.356 21.561 1.00 38.34 125 ASP A C 1
ATOM 946 O O . ASP A 1 125 ? 39.019 -20.956 21.643 1.00 38.34 125 ASP A O 1
ATOM 950 N N . GLN A 1 126 ? 37.249 -20.016 22.644 1.00 44.22 126 GLN A N 1
ATOM 951 C CA . GLN A 1 126 ? 37.602 -20.465 23.991 1.00 44.22 126 GLN A CA 1
ATOM 952 C C . GLN A 1 126 ? 36.942 -21.800 24.348 1.00 44.22 126 GLN A C 1
ATOM 954 O O . GLN A 1 126 ? 36.934 -22.186 25.515 1.00 44.22 126 GLN A O 1
ATOM 959 N N . SER A 1 127 ? 36.421 -22.546 23.377 1.00 43.94 127 SER A N 1
ATOM 960 C CA . SER A 1 127 ? 35.895 -23.880 23.633 1.00 43.94 127 SER A CA 1
ATOM 961 C C . SER A 1 127 ? 36.299 -24.836 22.524 1.00 43.94 127 SER A C 1
ATOM 963 O O . SER A 1 127 ? 35.919 -24.663 21.379 1.00 43.94 127 SER A O 1
ATOM 965 N N . THR A 1 128 ? 37.021 -25.887 22.912 1.00 40.25 128 THR A N 1
ATOM 966 C CA . THR A 1 128 ? 37.419 -27.056 22.109 1.00 40.25 128 THR A CA 1
ATOM 967 C C . THR A 1 128 ? 38.486 -26.815 21.037 1.00 40.25 128 THR A C 1
ATOM 969 O O . THR A 1 128 ? 38.219 -26.447 19.903 1.00 40.25 128 THR A O 1
ATOM 972 N N . GLY A 1 129 ? 39.735 -27.121 21.403 1.00 37.22 129 GLY A N 1
ATOM 973 C CA . GLY A 1 129 ? 40.844 -27.328 20.474 1.00 37.22 129 GLY A CA 1
ATOM 974 C C . GLY A 1 129 ? 40.702 -28.625 19.673 1.00 37.22 129 GLY A C 1
ATOM 975 O O . GLY A 1 129 ? 41.530 -29.518 19.807 1.00 37.22 129 GLY A O 1
ATOM 976 N N . GLU A 1 130 ? 39.680 -28.704 18.828 1.00 35.66 130 GLU A N 1
ATOM 977 C CA . GLU A 1 130 ? 39.621 -29.628 17.697 1.00 35.66 130 GLU A CA 1
ATOM 978 C C . GLU A 1 130 ? 39.193 -28.829 16.467 1.00 35.66 130 GLU A C 1
ATOM 980 O O . GLU A 1 130 ? 38.133 -28.204 16.449 1.00 35.66 130 GLU A O 1
ATOM 985 N N . LEU A 1 131 ? 40.036 -28.828 15.430 1.00 34.53 131 LEU A N 1
ATOM 986 C CA . LEU A 1 131 ? 39.623 -28.395 14.101 1.00 34.53 131 LEU A CA 1
ATOM 987 C C . LEU A 1 131 ? 38.532 -29.357 13.620 1.00 34.53 131 LEU A C 1
ATOM 989 O O . LEU A 1 131 ? 38.831 -30.412 13.069 1.00 34.53 131 LEU A O 1
ATOM 993 N N . ILE A 1 132 ? 37.268 -28.995 13.819 1.00 43.22 132 ILE A N 1
ATOM 994 C CA . ILE A 1 132 ? 36.180 -29.599 13.057 1.00 43.22 132 ILE A CA 1
ATOM 995 C C . ILE A 1 132 ? 36.248 -28.951 11.678 1.00 43.22 132 ILE A C 1
ATOM 997 O O . ILE A 1 132 ? 35.834 -27.803 11.491 1.00 43.22 132 ILE A O 1
ATOM 1001 N N . GLU A 1 133 ? 36.831 -29.670 10.720 1.00 50.72 133 GLU A N 1
ATOM 1002 C CA . GLU A 1 133 ? 36.698 -29.322 9.310 1.00 50.72 133 GLU A CA 1
ATOM 1003 C C . GLU A 1 133 ? 35.203 -29.131 8.999 1.00 50.72 133 GLU A C 1
ATOM 1005 O O . GLU A 1 133 ? 34.378 -29.952 9.419 1.00 50.72 133 GLU A O 1
ATOM 1010 N N . PRO A 1 134 ? 34.807 -28.035 8.325 1.00 49.41 134 PRO A N 1
ATOM 1011 C CA . PRO A 1 134 ? 33.412 -27.838 7.964 1.00 49.41 134 PRO A CA 1
ATOM 1012 C C . PRO A 1 134 ? 32.958 -29.055 7.148 1.00 49.41 134 PRO A C 1
ATOM 1014 O O . PRO A 1 134 ? 33.639 -29.390 6.177 1.00 49.41 134 PRO A O 1
ATOM 1017 N N . PRO A 1 135 ? 31.843 -29.724 7.511 1.00 50.47 135 PRO A N 1
ATOM 1018 C CA . PRO A 1 135 ? 31.389 -30.886 6.768 1.00 50.47 135 PRO A CA 1
ATOM 1019 C C . PRO A 1 135 ? 31.187 -30.467 5.321 1.00 50.47 135 PRO A C 1
ATOM 1021 O O . PRO A 1 135 ? 30.504 -29.473 5.034 1.00 50.47 135 PRO A O 1
ATOM 1024 N N . ASP A 1 136 ? 31.836 -31.210 4.432 1.00 55.03 136 ASP A N 1
ATOM 1025 C CA . ASP A 1 136 ? 31.848 -30.940 3.012 1.00 55.03 136 ASP A CA 1
ATOM 1026 C C . ASP A 1 136 ? 30.394 -30.792 2.550 1.00 55.03 136 ASP A C 1
ATOM 1028 O O . ASP A 1 136 ? 29.541 -31.659 2.782 1.00 55.03 136 ASP A O 1
ATOM 1032 N N . THR A 1 137 ? 30.059 -29.618 2.009 1.00 60.22 137 THR A N 1
ATOM 1033 C CA . THR A 1 137 ? 28.662 -29.155 1.875 1.00 60.22 137 THR A CA 1
ATOM 1034 C C . THR A 1 137 ? 27.780 -30.110 1.060 1.00 60.22 137 THR A C 1
ATOM 1036 O O . THR A 1 137 ? 26.550 -30.049 1.114 1.00 60.22 137 THR A O 1
ATOM 1039 N N . THR A 1 138 ? 28.414 -31.007 0.314 1.00 63.50 138 THR A N 1
ATOM 1040 C CA . THR A 1 138 ? 27.850 -32.103 -0.463 1.00 63.50 138 THR A CA 1
ATOM 1041 C C . THR A 1 138 ? 27.240 -33.208 0.401 1.00 63.50 138 THR A C 1
ATOM 1043 O O . THR A 1 138 ? 26.105 -33.607 0.133 1.00 63.50 138 THR A O 1
ATOM 1046 N N . GLU A 1 139 ? 27.912 -33.654 1.464 1.00 63.75 139 GLU A N 1
ATOM 1047 C CA . GLU A 1 139 ? 27.404 -34.716 2.346 1.00 63.75 139 GLU A CA 1
ATOM 1048 C C . GLU A 1 139 ? 26.250 -34.215 3.213 1.00 63.75 139 GLU A C 1
ATOM 1050 O O . GLU A 1 139 ? 25.206 -34.864 3.305 1.00 63.75 139 GLU A O 1
ATOM 1055 N N . ALA A 1 140 ? 26.368 -32.994 3.743 1.00 62.22 140 ALA A N 1
ATOM 1056 C CA . ALA A 1 140 ? 25.291 -32.357 4.498 1.00 62.22 140 ALA A CA 1
ATOM 1057 C C . ALA A 1 140 ? 24.018 -32.181 3.644 1.00 62.22 140 ALA A C 1
ATOM 1059 O O . ALA A 1 140 ? 22.901 -32.415 4.108 1.00 62.22 140 ALA A O 1
ATOM 1060 N N . ARG A 1 141 ? 24.166 -31.824 2.359 1.00 63.50 141 ARG A N 1
ATOM 1061 C CA . ARG A 1 141 ? 23.037 -31.730 1.415 1.00 63.50 141 ARG A CA 1
ATOM 1062 C C . ARG A 1 141 ? 22.452 -33.097 1.060 1.00 63.50 141 ARG A C 1
ATOM 1064 O O . ARG A 1 141 ? 21.236 -33.195 0.887 1.00 63.50 141 ARG A O 1
ATOM 1071 N N . ALA A 1 142 ? 23.283 -34.133 0.951 1.00 74.56 142 ALA A N 1
ATOM 1072 C CA . ALA A 1 142 ? 22.828 -35.498 0.703 1.00 74.56 142 ALA A CA 1
ATOM 1073 C C . ALA A 1 142 ? 22.021 -36.046 1.892 1.00 74.56 142 ALA A C 1
ATOM 1075 O O . ALA A 1 142 ? 20.933 -36.584 1.687 1.00 74.56 142 ALA A O 1
ATOM 1076 N N . ALA A 1 143 ? 22.485 -35.812 3.123 1.00 73.62 143 ALA A N 1
ATOM 1077 C CA . ALA A 1 143 ? 21.793 -36.218 4.345 1.00 73.62 143 ALA A CA 1
ATOM 1078 C C . ALA A 1 143 ? 20.413 -35.551 4.483 1.00 73.62 143 ALA A C 1
ATOM 1080 O O . ALA A 1 143 ? 19.420 -36.222 4.760 1.00 73.62 143 ALA A O 1
ATOM 1081 N N . VAL A 1 144 ? 20.314 -34.246 4.197 1.00 72.25 144 VAL A N 1
ATOM 1082 C CA . VAL A 1 144 ? 19.025 -33.531 4.219 1.00 72.25 144 VAL A CA 1
ATOM 1083 C C . VAL A 1 144 ? 18.067 -34.074 3.154 1.00 72.25 144 VAL A C 1
ATOM 1085 O O . VAL A 1 144 ? 16.887 -34.272 3.435 1.00 72.25 144 VAL A O 1
ATOM 1088 N N . ARG A 1 145 ? 18.552 -34.373 1.940 1.00 75.19 145 ARG A N 1
ATOM 1089 C CA . ARG A 1 145 ? 17.712 -34.979 0.890 1.00 75.19 145 ARG A CA 1
ATOM 1090 C C . ARG A 1 145 ? 17.229 -36.379 1.266 1.00 75.19 145 ARG A C 1
ATOM 1092 O O . ARG A 1 145 ? 16.076 -36.698 0.991 1.00 75.19 145 ARG A O 1
ATOM 1099 N N . ALA A 1 146 ? 18.076 -37.187 1.901 1.00 79.62 146 ALA A N 1
ATOM 1100 C CA . ALA A 1 146 ? 17.702 -38.517 2.371 1.00 79.62 146 ALA A CA 1
ATOM 1101 C C . ALA A 1 146 ? 16.620 -38.449 3.461 1.00 79.62 146 ALA A C 1
ATOM 1103 O O . ALA A 1 146 ? 15.620 -39.154 3.365 1.00 79.62 146 ALA A O 1
ATOM 1104 N N . ALA A 1 147 ? 16.754 -37.531 4.424 1.00 75.50 147 ALA A N 1
ATOM 1105 C CA . ALA A 1 147 ? 15.767 -37.340 5.488 1.00 75.50 147 ALA A CA 1
ATOM 1106 C C . ALA A 1 147 ? 14.402 -36.846 4.962 1.00 75.50 147 ALA A C 1
ATOM 1108 O O . ALA A 1 147 ? 13.349 -37.266 5.450 1.00 75.50 147 ALA A O 1
ATOM 1109 N N . ILE A 1 148 ? 14.407 -35.982 3.936 1.00 77.69 148 ILE A N 1
ATOM 1110 C CA . ILE A 1 148 ? 13.179 -35.524 3.264 1.00 77.69 148 ILE A CA 1
ATOM 1111 C C . ILE A 1 148 ? 12.503 -36.688 2.533 1.00 77.69 148 ILE A C 1
ATOM 1113 O O . ILE A 1 148 ? 11.286 -36.841 2.631 1.00 77.69 148 ILE A O 1
ATOM 1117 N N . LYS A 1 149 ? 13.282 -37.531 1.844 1.00 80.38 149 LYS A N 1
ATOM 1118 C CA . LYS A 1 149 ? 12.756 -38.705 1.142 1.00 80.38 149 LYS A CA 1
ATOM 1119 C C . LYS A 1 149 ? 12.150 -39.722 2.112 1.00 80.38 149 LYS A C 1
ATOM 1121 O O . LYS A 1 149 ? 11.013 -40.125 1.918 1.00 80.38 149 LYS A O 1
ATOM 1126 N N . GLU A 1 150 ? 12.847 -40.046 3.199 1.00 79.75 150 GLU A N 1
ATOM 1127 C CA . GLU A 1 150 ? 12.341 -40.981 4.212 1.00 79.75 150 GLU A CA 1
ATOM 1128 C C . GLU A 1 150 ? 11.040 -40.481 4.866 1.00 79.75 150 GLU A C 1
ATOM 1130 O O . GLU A 1 150 ? 10.118 -41.257 5.117 1.00 79.75 150 GLU A O 1
ATOM 1135 N N . SER A 1 151 ? 10.932 -39.171 5.105 1.00 70.19 151 SER A N 1
ATOM 1136 C CA . SER A 1 151 ? 9.703 -38.566 5.630 1.00 70.19 151 SER A CA 1
ATOM 1137 C C . SER A 1 151 ? 8.545 -38.624 4.628 1.00 70.19 151 SER A C 1
ATOM 1139 O O . SER A 1 151 ? 7.406 -38.821 5.047 1.00 70.19 151 SER A O 1
ATOM 1141 N N . SER A 1 152 ? 8.828 -38.475 3.329 1.00 72.94 152 SER A N 1
ATOM 1142 C CA . SER A 1 152 ? 7.836 -38.585 2.250 1.00 72.94 152 SER A CA 1
ATOM 1143 C C . SER A 1 152 ? 7.322 -40.019 2.107 1.00 72.94 152 SER A C 1
ATOM 1145 O O . SER A 1 152 ? 6.116 -40.244 2.145 1.00 72.94 152 SER A O 1
ATOM 1147 N N . ASP A 1 153 ? 8.230 -40.995 2.052 1.00 77.81 153 ASP A N 1
ATOM 1148 C CA . ASP A 1 153 ? 7.890 -42.415 1.899 1.00 77.81 153 ASP A CA 1
ATOM 1149 C C . ASP A 1 153 ? 7.067 -42.923 3.104 1.00 77.81 153 ASP A C 1
ATOM 1151 O O . ASP A 1 153 ? 6.134 -43.713 2.964 1.00 77.81 153 ASP A O 1
ATOM 1155 N N . ARG A 1 154 ? 7.352 -42.410 4.311 1.00 69.12 154 ARG A N 1
ATOM 1156 C CA . ARG A 1 154 ? 6.592 -42.719 5.536 1.00 69.12 154 ARG A CA 1
ATOM 1157 C C . ARG A 1 154 ? 5.172 -42.138 5.530 1.00 69.12 154 ARG A C 1
ATOM 1159 O O . ARG A 1 154 ? 4.303 -42.672 6.219 1.00 69.12 154 ARG A O 1
ATOM 1166 N N . TRP A 1 155 ? 4.941 -41.049 4.798 1.00 56.47 155 TRP A N 1
ATOM 1167 C CA . TRP A 1 155 ? 3.617 -40.446 4.634 1.00 56.47 155 TRP A CA 1
ATOM 1168 C C . TRP A 1 155 ? 2.763 -41.183 3.601 1.00 56.47 155 TRP A C 1
ATOM 1170 O O . TRP A 1 155 ? 1.559 -41.286 3.800 1.00 56.47 155 TRP A O 1
ATOM 1180 N N . GLU A 1 156 ? 3.371 -41.727 2.545 1.00 65.44 156 GLU A N 1
ATOM 1181 C CA . GLU A 1 156 ? 2.665 -42.485 1.499 1.00 65.44 156 GLU A CA 1
ATOM 1182 C C . GLU A 1 156 ? 2.334 -43.932 1.908 1.00 65.44 156 GLU A C 1
ATOM 1184 O O . GLU A 1 156 ? 1.460 -44.559 1.317 1.00 65.44 156 GLU A O 1
ATOM 1189 N N . ALA A 1 157 ? 3.002 -44.466 2.936 1.00 63.91 157 ALA A N 1
ATOM 1190 C CA . ALA A 1 157 ? 2.761 -45.809 3.473 1.00 63.91 157 ALA A CA 1
ATOM 1191 C C . ALA A 1 157 ? 1.637 -45.890 4.537 1.00 63.91 157 ALA A C 1
ATOM 1193 O O . ALA A 1 157 ? 1.485 -46.934 5.178 1.00 63.91 157 ALA A O 1
ATOM 1194 N N . ARG A 1 158 ? 0.882 -44.805 4.762 1.00 51.59 158 ARG A N 1
ATOM 1195 C CA . ARG A 1 158 ? -0.287 -44.737 5.660 1.00 51.59 158 ARG A CA 1
ATOM 1196 C C . ARG A 1 158 ? -1.580 -44.608 4.870 1.00 51.59 158 ARG A C 1
ATOM 1198 O O . ARG A 1 158 ? -2.568 -45.228 5.317 1.00 51.59 158 ARG A O 1
#

pLDDT: mean 76.32, std 18.54, range [34.53, 97.56]

Sequence (158 aa):
MPVSREDAQALTQLVRSVRAQTPGAGPWDEAGIMAALKKVAHVELTEVVGAALRAAADKTFSTPGGIANTDTSCWRPPPPTMHRRQPLRPSERCRDCSKPRHICEQLSKLPGDGHRFVPDLPLADQSTGELIEPPDTTEARAAVRAAIKESSDRWEAR

Secondary structure (DSSP, 8-state):
-BPPHHHHHHHHHHHHHHHHHSTTPPP--HHHHHHHHHHTTTSBHHHHHHHHHHHHH-TT--SGGGGG-TTSGGGSPPP------PPPPGGGBBTTT-SBHHHHHHH--STT---PBPP-------S-----PPPPHHHHHHHHHHHHHHHHHHHHT-

Radius of gyration: 25.9 Å; chains: 1; bounding box: 57×64×38 Å

Organism: Nocardioides simplex (NCBI:txid2045)

Foldseek 3Di:
DFQDPVNQQVLLVVLQVLLVVAPQADGADSVQSSVLSVLCSVPDSVLLSQLSSQLSNDRVNNGSNLSNDCVHPSSDDDDPPPPPPPPCPQQQAFPVPRDGPVVVVVVPPDPPPPRDGDPPDPPPPPDDPDPPPDPDVVVVVVVVVVVVVVVVVVVVVD